Protein AF-A0A1V6EUE1-F1 (afdb_monomer)

Foldseek 3Di:
DVVVVVVVVVVVVVVVLVVQLVCLVVPHDPVCSVVSNVVVVVVVVVCVVVLCVVLVVQQPDPPHNVRSVVVSVVVVVVVVVVVVVPDPPPPPPPDD

pLDDT: mean 77.94, std 11.33, range [40.78, 91.56]

Secondary structure (DSSP, 8-state):
-HHHHHHHHHHHHHHHHHHHHHHHHHHS-GGGHHHHHHHHHHHHHHHHHHHHHHHHHHHTSTTHHHHHHHHHHHHHHHHHHHHHH-----------

Solvent-accessible surface area (backbone atoms only — not comparable to full-atom values): 5513 Å² total; per-residue (Å²): 108,72,66,60,56,49,51,53,51,50,52,54,54,52,46,53,54,52,50,51,55,49,50,35,64,73,76,43,60,79,88,46,38,65,60,47,55,49,53,52,50,52,54,49,54,50,47,68,51,53,50,57,54,55,38,46,59,50,18,74,40,106,59,32,64,65,47,22,50,54,50,50,52,50,52,51,50,49,52,51,50,52,57,72,66,52,71,76,78,74,75,82,79,74,78,133

Mean predicted aligned error: 10.44 Å

Structure (mmCIF, N/CA/C/O backbone):
data_AF-A0A1V6EUE1-F1
#
_entry.id   AF-A0A1V6EUE1-F1
#
loop_
_atom_site.group_PDB
_atom_site.id
_atom_site.type_symbol
_atom_site.label_atom_id
_atom_site.label_alt_id
_atom_site.label_comp_id
_atom_site.label_asym_id
_atom_site.label_entity_id
_atom_site.label_seq_id
_atom_site.pdbx_PDB_ins_code
_atom_site.Cartn_x
_atom_site.Cartn_y
_atom_site.Cartn_z
_atom_site.occupancy
_atom_site.B_iso_or_equiv
_atom_site.auth_seq_id
_atom_site.auth_comp_id
_atom_site.auth_asym_id
_atom_site.auth_atom_id
_atom_site.pdbx_PDB_model_num
ATOM 1 N N . MET A 1 1 ? 17.900 14.451 -7.921 1.00 62.91 1 MET A N 1
ATOM 2 C CA . MET A 1 1 ? 16.718 13.626 -8.268 1.00 62.91 1 MET A CA 1
ATOM 3 C C . MET A 1 1 ? 16.470 12.492 -7.280 1.00 62.91 1 MET A C 1
ATOM 5 O O . MET A 1 1 ? 15.369 12.451 -6.756 1.00 62.91 1 MET A O 1
ATOM 9 N N . VAL A 1 2 ? 17.464 11.654 -6.950 1.00 75.94 2 VAL A N 1
ATOM 10 C CA . VAL A 1 2 ? 17.306 10.503 -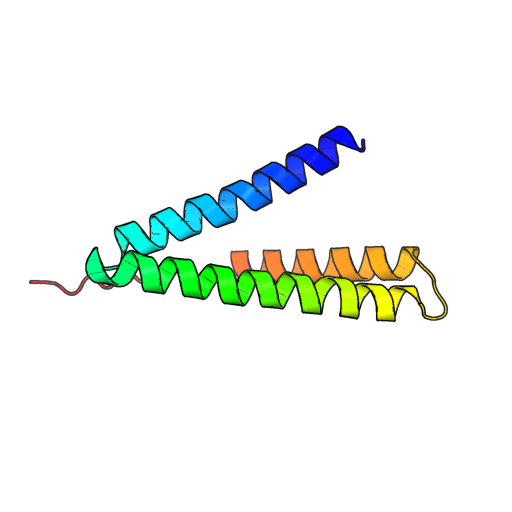6.026 1.00 75.94 2 VAL A CA 1
ATOM 11 C C . VAL A 1 2 ? 16.701 10.874 -4.661 1.00 75.94 2 VAL A C 1
ATOM 13 O O . VAL A 1 2 ? 15.795 10.192 -4.189 1.00 75.94 2 VAL A O 1
ATOM 16 N N . LEU A 1 3 ? 17.137 11.984 -4.048 1.00 84.81 3 LEU A N 1
ATOM 17 C CA . LEU A 1 3 ? 16.588 12.427 -2.759 1.00 84.81 3 LEU A CA 1
ATOM 18 C C . LEU A 1 3 ? 15.118 12.870 -2.871 1.00 84.81 3 LEU A C 1
ATOM 20 O O . LEU A 1 3 ? 14.312 12.540 -2.013 1.00 84.81 3 LEU A O 1
ATOM 24 N N . GLY A 1 4 ? 14.752 13.557 -3.959 1.00 90.00 4 GLY A N 1
ATOM 25 C CA . GLY A 1 4 ? 13.374 14.000 -4.201 1.00 90.00 4 GLY A CA 1
ATOM 26 C C . GLY A 1 4 ? 12.412 12.833 -4.424 1.00 90.00 4 GLY A C 1
ATOM 27 O O . GLY A 1 4 ? 11.337 12.805 -3.831 1.00 90.00 4 GLY A O 1
ATOM 28 N N . SER A 1 5 ? 12.819 11.827 -5.206 1.00 83.25 5 SER A N 1
ATOM 29 C CA . SER A 1 5 ? 12.040 10.592 -5.369 1.00 83.25 5 SER A CA 1
ATOM 30 C C . SER A 1 5 ? 11.948 9.789 -4.070 1.00 83.25 5 SER A C 1
ATOM 32 O O . SER A 1 5 ? 10.886 9.254 -3.770 1.00 83.25 5 SER A O 1
ATOM 34 N N . GLY A 1 6 ? 13.023 9.741 -3.274 1.00 85.94 6 GLY A N 1
ATOM 35 C CA . GLY A 1 6 ? 13.030 9.072 -1.971 1.00 85.94 6 GLY A CA 1
ATOM 36 C C . GLY A 1 6 ? 12.096 9.735 -0.956 1.00 85.94 6 GLY A C 1
ATOM 37 O O . GLY A 1 6 ? 11.338 9.044 -0.280 1.00 85.94 6 GLY A O 1
ATOM 38 N N . VAL A 1 7 ? 12.087 11.070 -0.893 1.00 91.56 7 VAL A N 1
ATOM 39 C CA . VAL A 1 7 ? 11.168 11.834 -0.034 1.00 91.56 7 VAL A CA 1
ATOM 40 C C . VAL A 1 7 ? 9.720 11.639 -0.472 1.00 91.56 7 VAL A C 1
ATOM 42 O O . VAL A 1 7 ? 8.873 11.371 0.375 1.00 91.56 7 VAL A O 1
ATOM 45 N N . LEU A 1 8 ? 9.427 11.726 -1.775 1.00 89.12 8 LEU A N 1
ATOM 46 C CA . LEU A 1 8 ? 8.074 11.508 -2.291 1.00 89.12 8 LEU A CA 1
ATOM 47 C C . LEU A 1 8 ? 7.575 10.099 -1.957 1.00 89.12 8 LEU A C 1
ATOM 49 O O . LEU A 1 8 ? 6.469 9.938 -1.447 1.00 89.12 8 LEU A O 1
ATOM 53 N N . PHE A 1 9 ? 8.414 9.091 -2.195 1.00 85.25 9 PHE A N 1
ATOM 54 C CA . PHE A 1 9 ? 8.113 7.710 -1.844 1.00 85.25 9 PHE A CA 1
ATOM 55 C C . PHE A 1 9 ? 7.842 7.556 -0.341 1.00 85.25 9 PHE A C 1
ATOM 57 O O . PHE A 1 9 ? 6.798 7.030 0.042 1.00 85.25 9 PHE A O 1
ATOM 64 N N . GLY A 1 10 ? 8.737 8.064 0.512 1.00 85.50 10 GLY A N 1
ATOM 65 C CA . GLY A 1 10 ? 8.586 7.996 1.965 1.00 85.50 10 GLY A CA 1
ATOM 66 C C . GLY A 1 10 ? 7.333 8.715 2.471 1.00 85.50 10 GLY A C 1
ATOM 67 O O . GLY A 1 10 ? 6.620 8.180 3.315 1.00 85.50 10 GLY A O 1
ATOM 68 N N . ALA A 1 11 ? 7.012 9.890 1.924 1.00 88.81 11 ALA A N 1
ATOM 69 C CA . ALA A 1 11 ? 5.821 10.651 2.293 1.00 88.81 11 ALA A CA 1
ATOM 70 C C . ALA A 1 11 ? 4.526 9.900 1.949 1.00 88.81 11 ALA A C 1
ATOM 72 O O . ALA A 1 11 ? 3.632 9.802 2.791 1.00 88.81 11 ALA A O 1
ATOM 73 N N . VAL A 1 12 ? 4.439 9.324 0.745 1.00 87.38 12 VAL A N 1
ATOM 74 C CA . VAL A 1 12 ? 3.292 8.501 0.330 1.00 87.38 12 VAL A CA 1
ATOM 75 C C . VAL A 1 12 ? 3.171 7.266 1.221 1.00 87.38 12 VAL A C 1
ATOM 77 O O . VAL A 1 12 ? 2.089 6.978 1.730 1.00 87.38 12 VAL A O 1
ATOM 80 N N . PHE A 1 13 ? 4.283 6.575 1.470 1.00 86.25 13 PHE A N 1
ATOM 81 C CA . PHE A 1 13 ? 4.322 5.384 2.313 1.00 86.25 13 PHE A CA 1
ATOM 82 C C . PHE A 1 13 ? 3.804 5.658 3.730 1.00 86.25 13 PHE A C 1
ATOM 84 O O . PHE A 1 13 ? 2.889 4.989 4.214 1.00 86.25 13 PHE A O 1
ATOM 91 N N . LEU A 1 14 ? 4.354 6.684 4.383 1.00 86.75 14 LEU A N 1
ATOM 92 C CA . LEU A 1 14 ? 3.955 7.086 5.730 1.00 86.75 14 LEU A CA 1
ATOM 93 C C . LEU A 1 14 ? 2.493 7.553 5.773 1.00 86.75 14 LEU A C 1
ATOM 95 O O . LEU A 1 14 ? 1.784 7.235 6.728 1.00 86.75 14 LEU A O 1
ATOM 99 N N . SER A 1 15 ? 2.020 8.257 4.739 1.00 86.44 15 SER A N 1
ATOM 100 C CA . SER A 1 15 ? 0.632 8.725 4.640 1.00 86.44 15 SER A CA 1
ATOM 101 C C . SER A 1 15 ? -0.371 7.568 4.621 1.00 86.44 15 SER A C 1
ATOM 103 O O . SER A 1 15 ? -1.361 7.610 5.354 1.00 86.44 15 SER A O 1
ATOM 105 N N . VAL A 1 16 ? -0.093 6.499 3.867 1.00 84.12 16 VAL A N 1
ATOM 106 C CA . VAL A 1 16 ? -0.957 5.307 3.813 1.00 84.12 16 VAL A CA 1
ATOM 107 C C . VAL A 1 16 ? -1.068 4.644 5.187 1.00 84.12 16 VAL A C 1
ATOM 109 O O . VAL A 1 16 ? -2.177 4.352 5.638 1.00 84.12 16 VAL A O 1
ATOM 112 N N . VAL A 1 17 ? 0.053 4.454 5.891 1.00 84.25 17 VAL A N 1
ATOM 113 C CA . VAL A 1 17 ? 0.070 3.834 7.231 1.00 84.25 17 VAL A CA 1
ATOM 114 C C . VAL A 1 17 ? -0.673 4.701 8.252 1.00 84.25 17 VAL A C 1
ATOM 116 O O . VAL A 1 17 ? -1.484 4.197 9.037 1.00 84.25 17 VAL A O 1
ATOM 119 N N . ALA A 1 18 ? -0.443 6.015 8.220 1.00 84.75 18 ALA A N 1
ATOM 120 C CA . ALA A 1 18 ? -1.112 6.963 9.101 1.00 84.75 18 ALA A CA 1
ATOM 121 C C . ALA A 1 18 ? -2.632 6.992 8.857 1.00 84.75 18 ALA A C 1
ATOM 123 O O . ALA A 1 18 ? -3.406 6.896 9.812 1.00 84.75 18 ALA A O 1
ATOM 124 N N . SER A 1 19 ? -3.060 7.053 7.591 1.00 83.06 19 SER A N 1
ATOM 125 C CA . SER A 1 19 ? -4.473 7.045 7.190 1.00 83.06 19 SER A CA 1
ATOM 126 C C . SER A 1 19 ? -5.173 5.754 7.606 1.00 83.06 19 SER A C 1
ATOM 128 O O . SER A 1 19 ? -6.234 5.789 8.218 1.00 83.06 19 SER A O 1
ATOM 130 N N . THR A 1 20 ? -4.529 4.615 7.380 1.00 82.50 20 THR A N 1
ATOM 131 C CA . THR A 1 20 ? -5.020 3.293 7.776 1.00 82.50 20 THR A CA 1
ATOM 132 C C . THR A 1 20 ? -5.237 3.187 9.287 1.00 82.50 20 THR A C 1
ATOM 134 O O . THR A 1 20 ? -6.280 2.730 9.758 1.00 82.50 20 THR A O 1
ATOM 137 N N . THR A 1 21 ? -4.266 3.669 10.064 1.00 83.19 21 THR A N 1
ATOM 138 C CA . THR A 1 21 ? -4.353 3.687 11.528 1.00 83.19 21 THR A CA 1
ATOM 139 C C . THR A 1 21 ? -5.460 4.631 12.005 1.00 83.19 21 THR A C 1
ATOM 141 O O . THR A 1 21 ? -6.148 4.341 12.982 1.00 83.19 21 THR A O 1
ATOM 144 N N . ALA A 1 22 ? -5.659 5.766 11.331 1.00 84.25 22 ALA A N 1
ATOM 145 C CA . ALA A 1 22 ? -6.768 6.673 11.612 1.00 84.25 22 ALA A CA 1
ATOM 146 C C . ALA A 1 22 ? -8.126 6.042 11.260 1.00 84.25 22 ALA A C 1
ATOM 148 O O . ALA A 1 22 ? -9.044 6.113 12.070 1.00 84.25 22 ALA A O 1
ATOM 149 N N . LEU A 1 23 ? -8.235 5.365 10.113 1.00 81.12 23 LEU A N 1
ATOM 150 C CA . LEU A 1 23 ? -9.443 4.680 9.648 1.00 81.12 23 LEU A CA 1
ATOM 151 C C . LEU A 1 23 ? -9.896 3.603 10.640 1.00 81.12 23 LEU A C 1
ATOM 153 O O . LEU A 1 23 ? -11.059 3.581 11.033 1.00 81.12 23 LEU A O 1
ATOM 157 N N . VAL A 1 24 ? -8.9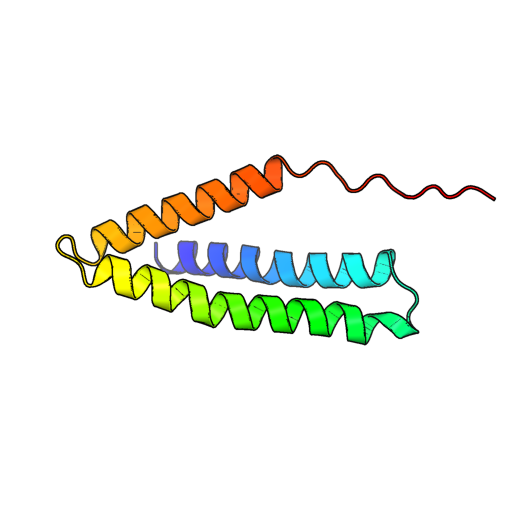73 2.742 11.083 1.00 84.56 24 VAL A N 1
ATOM 158 C CA . VAL A 1 24 ? -9.256 1.698 12.081 1.00 84.56 24 VAL A CA 1
ATOM 159 C C . VAL A 1 24 ? -9.722 2.323 13.394 1.00 84.56 24 VAL A C 1
ATOM 161 O O . VAL A 1 24 ? -10.723 1.889 13.955 1.00 84.56 24 VAL A O 1
ATOM 164 N N . ARG A 1 25 ? -9.043 3.375 13.867 1.00 82.25 25 ARG A N 1
ATOM 165 C CA . ARG A 1 25 ? -9.396 4.030 15.134 1.00 82.25 25 ARG A CA 1
ATOM 166 C C . ARG A 1 25 ? -10.720 4.790 15.089 1.00 82.25 25 ARG A C 1
ATOM 168 O O . ARG A 1 25 ? -11.380 4.877 16.117 1.00 82.25 25 ARG A O 1
ATOM 175 N N . HIS A 1 26 ? -11.106 5.323 13.929 1.00 80.75 26 HIS A N 1
ATOM 176 C CA . HIS A 1 26 ? -12.373 6.035 13.758 1.00 80.75 26 HIS A CA 1
ATOM 177 C C . HIS A 1 26 ? -13.574 5.111 13.527 1.00 80.75 26 HIS A C 1
ATOM 179 O O . HIS A 1 26 ? -14.669 5.455 13.961 1.00 80.75 26 HIS A O 1
ATOM 185 N N . ASN A 1 27 ? -13.387 3.963 12.864 1.00 76.94 27 ASN A N 1
ATOM 186 C CA . ASN A 1 27 ? -14.501 3.114 12.421 1.00 76.94 27 ASN A CA 1
ATOM 187 C C . ASN A 1 27 ? -14.693 1.825 13.235 1.00 76.94 27 ASN A C 1
ATOM 189 O O . ASN A 1 27 ? -15.706 1.155 13.053 1.00 76.94 27 ASN A O 1
ATOM 193 N N . LEU A 1 28 ? -13.747 1.442 14.103 1.00 80.06 28 LEU A N 1
ATOM 194 C CA . LEU A 1 28 ? -13.823 0.202 14.882 1.00 80.06 28 LEU A CA 1
ATOM 195 C C . LEU A 1 28 ? -13.773 0.462 16.400 1.00 80.06 28 LEU A C 1
ATOM 197 O O . LEU A 1 28 ? -13.012 1.322 16.854 1.00 80.06 28 LEU A O 1
ATOM 201 N N . PRO A 1 29 ? -14.505 -0.334 17.208 1.00 78.50 29 PRO A N 1
ATOM 202 C CA . PRO A 1 29 ? -14.319 -0.395 18.656 1.00 78.50 29 PRO A CA 1
ATOM 203 C C . PRO A 1 29 ? -12.860 -0.699 19.021 1.00 78.50 29 PRO A C 1
ATOM 205 O O . PRO A 1 29 ? -12.204 -1.489 18.340 1.00 78.50 29 PRO A O 1
ATOM 208 N N . ALA A 1 30 ? -12.370 -0.144 20.135 1.00 79.81 30 ALA A N 1
ATOM 209 C CA . ALA A 1 30 ? -10.972 -0.277 20.570 1.00 79.81 30 ALA A CA 1
ATOM 210 C C . ALA A 1 30 ? -10.473 -1.734 20.656 1.00 79.81 30 ALA A C 1
ATOM 212 O O . ALA A 1 30 ? -9.314 -2.013 20.355 1.00 7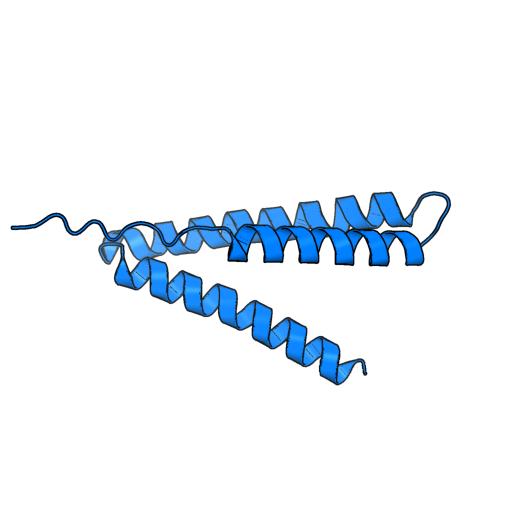9.81 30 ALA A O 1
ATOM 213 N N . ALA A 1 31 ? -11.362 -2.677 20.987 1.00 85.38 31 ALA A N 1
ATOM 214 C CA . ALA A 1 31 ? -11.055 -4.107 21.032 1.00 85.38 31 ALA A CA 1
ATOM 215 C C . ALA A 1 31 ? -10.631 -4.698 19.670 1.00 85.38 31 ALA A C 1
ATOM 217 O O . ALA A 1 31 ? -9.902 -5.684 19.627 1.00 85.38 31 ALA A O 1
ATOM 218 N N . LEU A 1 32 ? -11.062 -4.096 18.557 1.00 82.06 32 LEU A N 1
ATOM 219 C CA . LEU A 1 32 ? -10.786 -4.567 17.196 1.00 82.06 32 LEU A CA 1
ATOM 220 C C . LEU A 1 32 ? -9.622 -3.825 16.520 1.00 82.06 32 LEU A C 1
ATOM 222 O O . LEU A 1 32 ? -9.238 -4.184 15.407 1.00 82.06 32 LEU A O 1
ATOM 226 N N . TRP A 1 33 ? -9.016 -2.825 17.172 1.00 84.88 33 TRP A N 1
ATOM 227 C CA . TRP A 1 33 ? -7.880 -2.092 16.601 1.00 84.88 33 TRP A CA 1
ATOM 228 C C . TRP A 1 33 ? -6.679 -2.986 16.255 1.00 84.88 33 TRP A C 1
ATOM 230 O O . TRP A 1 33 ? -6.148 -2.836 15.151 1.00 84.88 33 TRP A O 1
ATOM 240 N N . PRO A 1 34 ? -6.259 -3.944 17.111 1.00 86.25 34 PRO A N 1
ATOM 241 C CA . PRO A 1 34 ? -5.140 -4.825 16.781 1.00 86.25 34 PRO A CA 1
ATOM 242 C C . PRO A 1 34 ? -5.438 -5.710 15.566 1.00 86.25 34 PRO A C 1
ATOM 244 O O . PRO A 1 34 ? -4.566 -5.913 14.722 1.00 86.25 34 PRO A O 1
ATOM 247 N N . ALA A 1 35 ? -6.679 -6.196 15.444 1.00 84.62 35 ALA A N 1
ATOM 248 C CA . ALA A 1 35 ? -7.128 -6.997 14.306 1.00 84.62 35 ALA A CA 1
ATOM 249 C C . ALA A 1 35 ? -7.122 -6.179 13.002 1.00 84.62 35 ALA A C 1
ATOM 251 O O . ALA A 1 35 ? -6.639 -6.649 11.976 1.00 84.62 35 ALA A O 1
ATOM 252 N N . GLY A 1 36 ? -7.580 -4.923 13.058 1.00 82.69 36 GLY A N 1
ATOM 253 C CA . GLY A 1 36 ? -7.509 -4.000 11.926 1.00 82.69 36 GLY A CA 1
ATOM 254 C C . GLY A 1 36 ? -6.069 -3.777 11.463 1.00 82.69 36 GLY A C 1
ATOM 255 O O . GLY A 1 36 ? -5.749 -4.029 10.307 1.00 82.69 36 GLY A O 1
ATOM 256 N N . ILE A 1 37 ? -5.174 -3.372 12.370 1.00 84.81 37 ILE A N 1
ATOM 257 C CA . ILE A 1 37 ? -3.764 -3.095 12.039 1.00 84.81 37 ILE A CA 1
ATOM 258 C C . ILE A 1 37 ? -3.055 -4.347 11.497 1.00 84.81 37 ILE A C 1
ATOM 260 O O . ILE A 1 37 ? -2.341 -4.265 10.500 1.00 84.81 37 ILE A O 1
ATOM 264 N N . SER A 1 38 ? -3.270 -5.514 12.110 1.00 84.38 38 SER A N 1
ATOM 265 C CA . SER A 1 38 ? -2.649 -6.769 11.662 1.00 84.3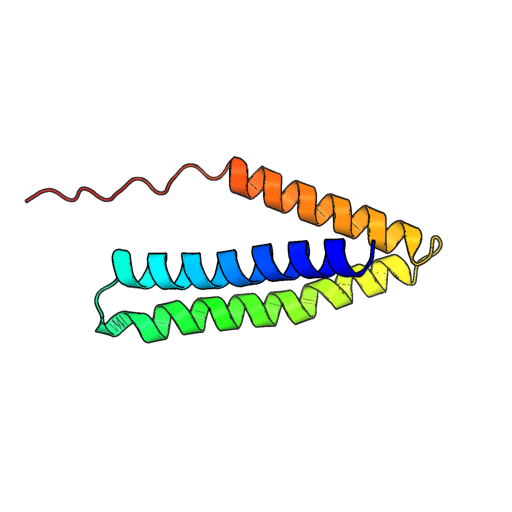8 38 SER A CA 1
ATOM 266 C C . SER A 1 38 ? -3.105 -7.198 10.266 1.00 84.38 38 SER A C 1
ATOM 268 O O . SER A 1 38 ? -2.266 -7.629 9.475 1.00 84.38 38 SER A O 1
ATOM 270 N N . ALA A 1 39 ? -4.379 -7.005 9.911 1.00 86.38 39 ALA A N 1
ATOM 271 C CA . ALA A 1 39 ? -4.862 -7.255 8.553 1.00 86.38 39 ALA A CA 1
ATOM 272 C C . ALA A 1 39 ? -4.114 -6.403 7.511 1.00 86.38 39 ALA A C 1
ATOM 274 O O . ALA A 1 39 ? -3.668 -6.927 6.489 1.00 86.38 39 ALA A O 1
ATOM 275 N N . PHE A 1 40 ? -3.895 -5.114 7.792 1.00 82.12 40 PHE A N 1
ATOM 276 C CA . PHE A 1 40 ? -3.113 -4.243 6.909 1.00 82.12 40 PHE A CA 1
ATOM 277 C C . PHE A 1 40 ? -1.652 -4.677 6.799 1.00 82.12 40 PHE A C 1
ATOM 279 O O . PHE A 1 40 ? -1.109 -4.688 5.696 1.00 82.12 40 PHE A O 1
ATOM 286 N N . THR A 1 41 ? -1.027 -5.094 7.901 1.00 86.12 41 THR A N 1
ATOM 287 C CA . THR A 1 41 ? 0.341 -5.628 7.885 1.00 86.12 41 THR A CA 1
ATOM 288 C C . THR A 1 41 ? 0.457 -6.879 7.011 1.00 86.12 41 THR A C 1
ATOM 290 O O . THR A 1 41 ? 1.419 -7.003 6.257 1.00 86.12 41 THR A O 1
ATOM 293 N N . ILE A 1 42 ? -0.523 -7.788 7.062 1.00 89.38 42 ILE A N 1
ATOM 294 C CA . ILE A 1 42 ? -0.539 -9.004 6.232 1.00 89.38 42 ILE A CA 1
ATOM 295 C C . ILE A 1 42 ? -0.638 -8.644 4.748 1.00 89.38 42 ILE A C 1
ATOM 297 O O . ILE A 1 42 ? 0.160 -9.123 3.943 1.00 89.38 42 ILE A O 1
ATOM 301 N N . VAL A 1 43 ? -1.583 -7.773 4.384 1.00 87.12 43 VAL A N 1
ATOM 302 C CA . VAL A 1 43 ? -1.742 -7.305 2.997 1.00 87.12 43 VAL A CA 1
ATOM 303 C C . VAL A 1 43 ? -0.471 -6.604 2.517 1.00 87.12 43 VAL A C 1
ATOM 305 O O . VAL A 1 43 ? -0.013 -6.845 1.401 1.00 87.12 43 VAL A O 1
ATOM 308 N N . PHE A 1 44 ? 0.136 -5.786 3.377 1.00 83.94 44 PHE A N 1
ATOM 309 C CA . PHE A 1 44 ? 1.383 -5.095 3.085 1.00 83.94 44 PHE A CA 1
ATOM 310 C C . PHE A 1 44 ? 2.534 -6.072 2.817 1.00 83.94 44 PHE A C 1
ATOM 312 O O . PHE A 1 44 ? 3.200 -5.959 1.788 1.00 83.94 44 PHE A O 1
ATOM 319 N N . ALA A 1 45 ? 2.733 -7.063 3.690 1.00 88.4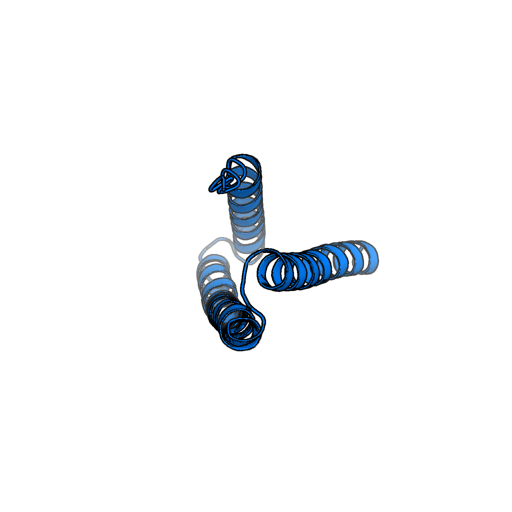4 45 ALA A N 1
ATOM 320 C CA . ALA A 1 45 ? 3.743 -8.102 3.508 1.00 88.44 45 ALA A CA 1
ATOM 321 C C . ALA A 1 45 ? 3.514 -8.894 2.210 1.00 88.44 45 ALA A C 1
ATOM 323 O O . ALA A 1 45 ? 4.459 -9.118 1.456 1.00 88.44 45 ALA A O 1
ATOM 324 N N . GLY A 1 46 ? 2.261 -9.240 1.899 1.00 91.56 46 GLY A N 1
ATOM 325 C CA . GLY A 1 46 ? 1.901 -9.876 0.630 1.00 91.56 46 GLY A CA 1
ATOM 326 C C . GLY A 1 46 ? 2.298 -9.024 -0.579 1.00 91.56 46 GLY A C 1
ATOM 327 O O . GLY A 1 46 ? 2.922 -9.523 -1.514 1.00 91.56 46 GLY A O 1
ATOM 328 N N . GLY A 1 47 ? 2.020 -7.718 -0.533 1.00 85.50 47 GLY A N 1
ATOM 329 C CA . GLY A 1 47 ? 2.421 -6.772 -1.576 1.00 85.50 47 GLY A CA 1
ATOM 330 C C . GLY A 1 47 ? 3.940 -6.654 -1.751 1.00 85.50 47 GLY A C 1
ATOM 331 O O . GLY A 1 47 ? 4.417 -6.601 -2.884 1.00 85.50 47 GLY A O 1
ATOM 332 N N . GLN A 1 48 ? 4.706 -6.674 -0.653 1.00 85.38 48 GLN A N 1
ATOM 333 C CA . GLN A 1 48 ? 6.177 -6.641 -0.682 1.00 85.38 48 GLN A CA 1
ATOM 334 C C . GLN A 1 48 ? 6.806 -7.911 -1.275 1.00 85.38 48 GLN A C 1
ATOM 336 O O . GLN A 1 48 ? 7.941 -7.858 -1.733 1.00 85.38 48 GLN A O 1
ATOM 341 N N . ILE A 1 49 ? 6.086 -9.036 -1.296 1.00 86.88 49 ILE A N 1
ATOM 342 C CA . ILE A 1 49 ? 6.529 -10.270 -1.958 1.00 86.88 49 ILE A CA 1
ATOM 343 C C . ILE A 1 49 ? 6.146 -10.221 -3.439 1.00 86.88 49 ILE A C 1
ATOM 345 O O . ILE A 1 49 ? 6.998 -10.324 -4.315 1.00 86.88 49 ILE A O 1
ATOM 349 N N . VAL A 1 50 ? 4.860 -10.011 -3.729 1.00 86.62 50 VAL A N 1
ATOM 350 C CA . VAL A 1 50 ? 4.322 -10.087 -5.095 1.00 86.62 50 VAL A CA 1
ATOM 351 C C . VAL A 1 50 ? 4.894 -8.990 -5.997 1.00 86.62 50 VAL A C 1
ATOM 353 O O . VAL A 1 50 ? 5.215 -9.257 -7.153 1.00 86.62 50 VAL A O 1
ATOM 356 N N . GLY A 1 51 ? 5.052 -7.766 -5.482 1.00 81.50 51 GLY A N 1
ATOM 357 C CA . GLY A 1 51 ? 5.502 -6.609 -6.258 1.00 81.50 51 GLY A CA 1
ATOM 358 C C . GLY A 1 51 ? 6.885 -6.804 -6.895 1.00 81.50 51 GLY A C 1
ATOM 359 O O . GLY A 1 51 ? 6.983 -6.793 -8.125 1.00 81.50 51 GLY A O 1
ATOM 360 N N . PRO A 1 52 ? 7.951 -7.021 -6.100 1.00 82.00 52 PRO A N 1
ATOM 361 C CA . PRO A 1 52 ? 9.292 -7.274 -6.620 1.00 82.00 52 PRO A CA 1
ATOM 362 C C . PRO A 1 52 ? 9.384 -8.543 -7.468 1.00 82.00 52 PRO A C 1
ATOM 364 O O . PRO A 1 52 ? 10.110 -8.542 -8.456 1.00 82.00 52 PRO A O 1
ATOM 367 N N . THR A 1 53 ? 8.635 -9.604 -7.141 1.00 84.69 53 THR A N 1
ATOM 368 C CA . THR A 1 53 ? 8.634 -10.838 -7.942 1.00 84.69 53 THR A CA 1
ATOM 369 C C . THR A 1 53 ? 8.063 -10.609 -9.341 1.00 84.69 53 THR A C 1
ATOM 371 O O . THR A 1 53 ? 8.677 -11.025 -10.321 1.00 84.69 53 THR A O 1
ATOM 374 N N . LEU A 1 54 ? 6.926 -9.915 -9.463 1.00 78.06 54 LEU A N 1
ATOM 375 C CA . LEU A 1 54 ? 6.327 -9.607 -10.765 1.00 78.06 54 LEU A CA 1
ATOM 376 C C . LEU A 1 54 ? 7.198 -8.643 -11.578 1.00 78.06 54 LEU A C 1
ATOM 378 O O . LEU A 1 54 ? 7.420 -8.868 -12.765 1.00 78.06 54 LEU A O 1
ATOM 382 N N . VAL A 1 55 ? 7.715 -7.584 -10.948 1.00 78.69 55 VAL A N 1
ATOM 383 C CA . VAL A 1 55 ? 8.580 -6.606 -11.624 1.00 78.69 55 VAL A CA 1
ATOM 384 C C . VAL A 1 55 ? 9.909 -7.227 -12.041 1.00 78.69 55 VAL A C 1
ATOM 386 O O . VAL A 1 55 ? 10.355 -6.969 -13.156 1.00 78.69 55 VAL A O 1
ATOM 389 N N . GLY A 1 56 ? 10.514 -8.055 -11.187 1.00 76.81 56 GLY A N 1
ATOM 390 C CA . GLY A 1 56 ? 11.735 -8.798 -11.495 1.00 76.81 56 GLY A CA 1
ATOM 391 C C . GLY A 1 56 ? 11.534 -9.710 -12.698 1.00 76.81 56 GLY A C 1
ATOM 392 O O . GLY A 1 56 ? 12.251 -9.581 -13.682 1.00 76.81 56 GLY A O 1
ATOM 393 N N . TRP A 1 57 ? 10.465 -10.512 -12.698 1.00 78.31 57 TRP A N 1
ATOM 394 C CA . TRP A 1 57 ? 10.145 -11.392 -13.824 1.00 78.31 57 TRP A CA 1
ATOM 395 C C . TRP A 1 57 ? 9.950 -10.636 -15.150 1.00 78.31 57 TRP A C 1
ATOM 397 O O . TRP A 1 57 ? 10.384 -11.094 -16.205 1.00 78.31 57 TRP A O 1
ATOM 407 N N . ILE A 1 58 ? 9.338 -9.448 -15.108 1.00 74.56 58 ILE A N 1
ATOM 408 C CA . ILE A 1 58 ? 9.142 -8.594 -16.290 1.00 74.56 58 ILE A CA 1
ATOM 409 C C . ILE A 1 58 ? 10.454 -7.931 -16.738 1.00 74.56 58 ILE A C 1
ATOM 411 O O . ILE A 1 58 ? 10.678 -7.759 -17.939 1.00 74.56 58 ILE A O 1
ATOM 415 N N . ALA A 1 59 ? 11.318 -7.554 -15.794 1.00 73.88 59 ALA A N 1
ATOM 416 C CA . ALA A 1 59 ? 12.616 -6.941 -16.066 1.00 73.88 59 ALA A CA 1
ATOM 417 C C . ALA A 1 59 ? 13.649 -7.947 -16.603 1.00 73.88 59 ALA A C 1
ATOM 419 O O . ALA A 1 59 ? 14.480 -7.562 -17.426 1.00 73.88 59 ALA A O 1
ATOM 420 N N . ASP A 1 60 ? 13.555 -9.216 -16.200 1.00 76.88 60 ASP A N 1
ATOM 421 C CA . ASP A 1 60 ? 14.419 -10.317 -16.653 1.00 76.88 60 ASP A CA 1
ATOM 422 C C . ASP A 1 60 ? 14.087 -10.791 -18.086 1.00 76.88 60 ASP A C 1
ATOM 424 O O . ASP A 1 60 ? 14.816 -11.589 -18.677 1.00 76.88 60 ASP A O 1
ATOM 428 N N . GLY A 1 61 ? 12.996 -10.290 -18.680 1.00 74.56 61 GLY A N 1
ATOM 429 C CA . GLY A 1 61 ? 12.607 -10.567 -20.063 1.00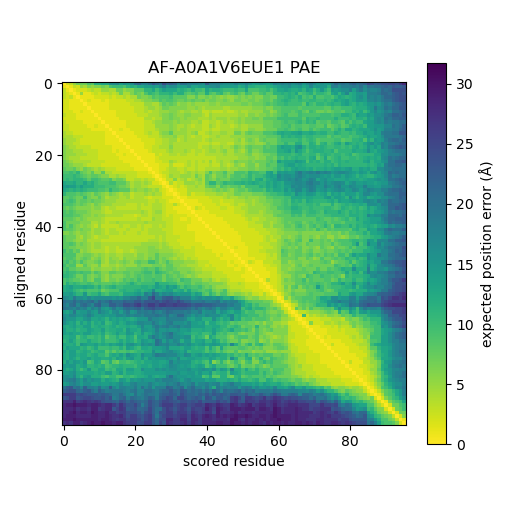 74.56 61 GLY A CA 1
ATOM 430 C C . GLY A 1 61 ? 13.382 -9.761 -21.130 1.00 74.56 61 GLY A C 1
ATOM 431 O O . GLY A 1 61 ? 14.222 -8.918 -20.806 1.00 74.56 61 GLY A O 1
ATOM 432 N N . PRO A 1 62 ? 13.062 -9.935 -22.435 1.00 59.66 62 PRO A N 1
ATOM 433 C CA . PRO A 1 62 ? 13.792 -9.356 -23.583 1.00 59.66 62 PRO A CA 1
ATOM 434 C C . PRO A 1 62 ? 13.716 -7.818 -23.756 1.00 59.66 62 PRO A C 1
ATOM 436 O O . PRO A 1 62 ? 13.756 -7.295 -24.868 1.00 59.66 62 PRO A O 1
ATOM 439 N N . GLY A 1 63 ? 13.567 -7.048 -22.680 1.00 62.12 63 GLY A N 1
ATOM 440 C CA . GLY A 1 63 ? 13.611 -5.582 -22.701 1.00 62.12 63 GLY A CA 1
ATOM 441 C C . GLY A 1 63 ? 14.190 -4.930 -21.450 1.00 62.12 63 GLY A C 1
ATOM 442 O O . GLY A 1 63 ? 14.120 -3.705 -21.347 1.00 62.12 63 GLY A O 1
ATOM 443 N N . GLY A 1 64 ? 14.762 -5.720 -20.536 1.00 71.88 64 GLY A N 1
ATOM 444 C CA . GLY A 1 64 ? 15.555 -5.238 -19.412 1.00 71.88 64 GLY A CA 1
ATOM 445 C C . GLY A 1 64 ? 14.808 -4.342 -18.420 1.00 71.88 64 GLY A C 1
ATOM 446 O O . GLY A 1 64 ? 13.583 -4.185 -18.438 1.00 71.88 64 GLY A O 1
ATOM 447 N N . LEU A 1 65 ? 15.596 -3.680 -17.572 1.00 70.44 65 LEU A N 1
ATOM 448 C CA . LEU A 1 65 ? 15.132 -2.818 -16.482 1.00 70.44 65 LEU A CA 1
ATOM 449 C C . LEU A 1 65 ? 14.158 -1.712 -16.937 1.00 70.44 65 LEU A C 1
ATOM 451 O O . LEU A 1 65 ? 13.241 -1.348 -16.203 1.00 70.44 65 LEU A O 1
ATOM 455 N N . GLY A 1 66 ? 14.314 -1.203 -18.165 1.00 75.88 66 GLY A N 1
ATOM 456 C CA . GLY A 1 66 ? 13.461 -0.149 -18.720 1.00 75.88 66 GLY A CA 1
ATOM 457 C C . GLY A 1 66 ? 11.991 -0.560 -18.863 1.00 75.88 66 GLY A C 1
ATOM 458 O O . GLY A 1 66 ? 11.101 0.212 -18.505 1.00 75.88 66 GLY A O 1
ATOM 459 N N . ARG A 1 67 ? 11.712 -1.791 -19.314 1.00 71.69 67 ARG A N 1
ATOM 460 C CA . ARG A 1 67 ? 10.335 -2.315 -19.378 1.00 71.69 67 ARG A CA 1
ATOM 461 C C . ARG A 1 67 ? 9.755 -2.570 -17.988 1.00 71.69 67 ARG A C 1
ATOM 463 O O . ARG A 1 67 ? 8.584 -2.267 -17.772 1.00 71.69 67 ARG A O 1
ATOM 470 N N . GLY A 1 68 ? 10.576 -3.048 -17.050 1.00 72.00 68 GLY A N 1
ATOM 471 C CA . GLY A 1 68 ? 10.186 -3.207 -15.646 1.00 72.00 68 GLY A CA 1
ATOM 472 C C . GLY A 1 68 ? 9.747 -1.885 -15.007 1.00 72.00 68 GLY A C 1
ATOM 473 O O . GLY A 1 68 ? 8.718 -1.833 -14.331 1.00 72.00 68 GLY A O 1
ATOM 474 N N . LEU A 1 69 ? 10.461 -0.788 -15.287 1.00 76.81 69 LEU A N 1
ATOM 475 C CA . LEU A 1 69 ? 10.107 0.552 -14.805 1.00 76.81 69 LEU A CA 1
ATOM 476 C C . LEU A 1 69 ? 8.806 1.082 -15.419 1.00 76.81 69 LEU A C 1
ATOM 478 O O . LEU A 1 69 ? 7.952 1.574 -14.684 1.00 76.81 69 LEU A O 1
ATOM 482 N N . VAL A 1 70 ? 8.618 0.958 -16.738 1.00 80.75 70 VAL A N 1
ATOM 483 C CA . VAL A 1 70 ? 7.379 1.400 -17.409 1.00 80.75 70 VAL A CA 1
ATOM 484 C C . VAL A 1 70 ? 6.174 0.597 -16.923 1.00 80.75 70 VAL A C 1
ATOM 486 O O . VAL A 1 70 ? 5.122 1.172 -16.652 1.00 80.75 70 VAL A O 1
ATOM 489 N N . PHE A 1 71 ? 6.332 -0.716 -16.747 1.00 78.88 71 PHE A N 1
ATOM 490 C CA . PHE A 1 71 ? 5.283 -1.564 -16.190 1.00 78.88 71 PHE A CA 1
ATOM 491 C C . PHE A 1 71 ? 4.937 -1.167 -14.750 1.00 78.88 71 PHE A C 1
ATOM 493 O O . PHE A 1 71 ? 3.763 -1.015 -14.421 1.00 78.88 71 PHE A O 1
ATOM 500 N N . SER A 1 72 ? 5.946 -0.925 -13.909 1.00 75.50 72 SER A N 1
ATOM 501 C CA . SER A 1 72 ? 5.747 -0.479 -12.524 1.00 75.50 72 SER A CA 1
ATOM 502 C C . SER A 1 72 ? 5.041 0.876 -12.462 1.00 75.50 72 SER A C 1
ATOM 504 O O . SER A 1 72 ? 4.108 1.053 -11.683 1.00 75.50 72 SER A O 1
ATOM 506 N N . ALA A 1 73 ? 5.437 1.821 -13.320 1.00 82.19 73 ALA A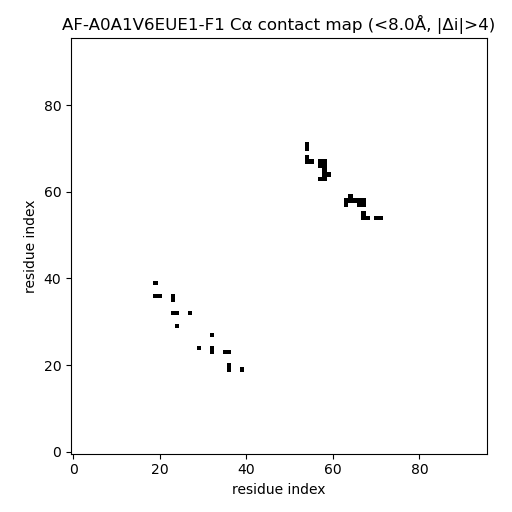 N 1
ATOM 507 C CA . ALA A 1 73 ? 4.779 3.117 -13.442 1.00 82.19 73 ALA A CA 1
ATOM 508 C C . ALA A 1 73 ? 3.314 2.967 -13.883 1.00 82.19 73 ALA A C 1
ATOM 510 O O . ALA A 1 73 ? 2.436 3.597 -13.299 1.00 82.19 73 ALA A O 1
ATOM 511 N N . GLY A 1 74 ? 3.039 2.090 -14.854 1.00 85.06 74 GLY A N 1
ATOM 512 C CA . GLY A 1 74 ? 1.682 1.763 -15.291 1.00 85.06 74 GLY A CA 1
ATOM 513 C C . GLY A 1 74 ? 0.837 1.148 -14.176 1.00 85.06 74 GLY A C 1
ATOM 514 O O . GLY A 1 74 ? -0.291 1.583 -13.962 1.00 85.06 74 GLY A O 1
ATOM 515 N N . ALA A 1 75 ? 1.391 0.200 -13.417 1.00 81.19 75 ALA A N 1
ATOM 516 C CA . ALA A 1 75 ? 0.719 -0.426 -12.280 1.00 81.19 75 ALA A CA 1
ATOM 517 C C . ALA A 1 75 ? 0.401 0.586 -11.164 1.00 81.19 75 ALA A C 1
ATOM 519 O O . ALA A 1 75 ? -0.709 0.583 -10.634 1.00 81.19 75 ALA A O 1
ATOM 520 N N . LEU A 1 76 ? 1.334 1.494 -10.849 1.00 80.50 76 LEU A N 1
ATOM 521 C CA . LEU A 1 76 ? 1.104 2.584 -9.895 1.00 80.50 76 LEU A CA 1
ATOM 522 C C . LEU A 1 76 ? 0.030 3.554 -10.391 1.00 80.50 76 LEU A C 1
ATOM 524 O O . LEU A 1 76 ? -0.821 3.969 -9.608 1.00 80.50 76 LEU A O 1
ATOM 528 N N . TRP A 1 77 ? 0.039 3.894 -11.681 1.00 86.25 77 TRP A N 1
ATOM 529 C CA . TRP A 1 77 ? -0.952 4.792 -12.272 1.00 86.25 77 TRP A CA 1
ATOM 530 C C . TRP A 1 77 ? -2.352 4.173 -12.260 1.00 86.25 77 TRP A C 1
ATOM 532 O O . TRP A 1 77 ? -3.313 4.837 -11.886 1.00 86.25 77 TRP A O 1
ATOM 542 N N . LEU A 1 78 ? -2.457 2.878 -12.569 1.00 83.06 78 LEU A N 1
ATOM 543 C CA . LEU A 1 78 ? -3.692 2.104 -12.444 1.00 83.06 78 LEU A CA 1
ATOM 544 C C . LEU A 1 78 ? -4.175 2.039 -10.995 1.00 83.06 78 LEU A C 1
ATOM 546 O O . LEU A 1 78 ? -5.348 2.287 -10.741 1.00 83.06 78 LEU A O 1
ATOM 550 N N . GLY A 1 79 ? -3.283 1.760 -10.042 1.00 78.00 79 GLY A N 1
ATOM 551 C CA . GLY A 1 79 ? -3.616 1.750 -8.617 1.00 78.00 79 GLY A CA 1
ATOM 552 C C . GLY A 1 79 ? -4.112 3.111 -8.124 1.00 78.00 79 GLY A C 1
ATOM 553 O O . GLY A 1 79 ? -5.124 3.181 -7.432 1.00 78.00 79 GLY A O 1
ATOM 554 N N . ALA A 1 80 ? -3.455 4.197 -8.537 1.00 79.69 80 ALA A N 1
ATOM 555 C CA . ALA A 1 80 ? -3.860 5.561 -8.213 1.00 79.69 80 ALA A CA 1
ATOM 556 C C . ALA A 1 80 ? -5.200 5.937 -8.862 1.00 79.69 80 ALA A C 1
ATOM 558 O O . ALA A 1 80 ? -6.050 6.528 -8.200 1.00 79.69 80 ALA A O 1
ATOM 559 N N . ALA A 1 81 ? -5.418 5.563 -10.125 1.00 81.25 81 ALA A N 1
ATOM 560 C CA . ALA A 1 81 ? -6.684 5.778 -10.816 1.00 81.25 81 ALA A CA 1
ATOM 561 C C . ALA A 1 81 ? -7.819 4.998 -10.143 1.00 81.25 81 ALA A C 1
ATOM 563 O O . ALA A 1 81 ? -8.868 5.567 -9.867 1.00 81.25 81 ALA A O 1
ATOM 564 N N . LEU A 1 82 ? -7.601 3.724 -9.806 1.00 79.81 82 LEU A N 1
ATOM 565 C CA . LEU A 1 82 ? -8.574 2.915 -9.075 1.00 79.81 82 LEU A CA 1
ATOM 566 C C . LEU A 1 82 ? -8.875 3.514 -7.700 1.00 79.81 82 LEU A C 1
ATOM 568 O O . LEU A 1 82 ? -10.044 3.630 -7.357 1.00 79.81 82 LEU A O 1
ATOM 572 N N . ALA A 1 83 ? -7.863 3.956 -6.950 1.00 75.19 83 ALA A N 1
ATOM 573 C CA . ALA A 1 83 ? -8.049 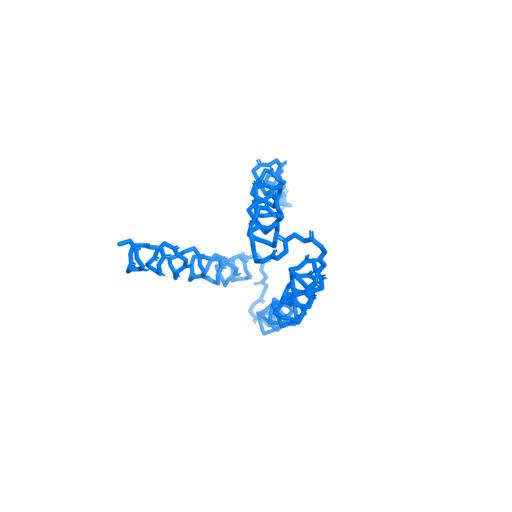4.626 -5.663 1.00 75.19 83 ALA A CA 1
ATOM 574 C C . ALA A 1 83 ? -8.805 5.961 -5.793 1.00 75.19 83 ALA A C 1
ATOM 576 O O . ALA A 1 83 ? -9.663 6.262 -4.973 1.00 75.19 83 ALA A O 1
ATOM 577 N N . ALA A 1 84 ? -8.548 6.744 -6.844 1.00 75.00 84 ALA A N 1
ATOM 578 C CA . ALA A 1 84 ? -9.289 7.976 -7.121 1.00 75.00 84 ALA A CA 1
ATOM 579 C C . ALA A 1 84 ? -10.747 7.705 -7.534 1.00 75.00 84 ALA A C 1
ATOM 581 O O . ALA A 1 84 ? -11.629 8.525 -7.286 1.00 75.00 84 ALA A O 1
ATOM 582 N N . LEU A 1 85 ? -11.001 6.550 -8.154 1.00 76.38 85 LEU A N 1
ATOM 583 C CA . LEU A 1 85 ? -12.332 6.081 -8.534 1.00 76.38 85 LEU A CA 1
ATOM 584 C C . LEU A 1 85 ? -13.049 5.331 -7.400 1.00 76.38 85 LEU A C 1
ATOM 586 O O . LEU A 1 85 ? -14.246 5.056 -7.524 1.00 76.38 85 LEU A O 1
ATOM 590 N N . GLN A 1 86 ? -12.366 5.012 -6.292 1.00 65.69 86 GLN A N 1
ATOM 591 C CA . GLN A 1 86 ? -13.016 4.462 -5.108 1.00 65.69 86 GLN A CA 1
ATOM 592 C C . GLN A 1 86 ? -13.948 5.528 -4.529 1.00 65.69 86 GLN A C 1
ATOM 594 O O . GLN A 1 86 ? -13.520 6.525 -3.949 1.00 65.69 86 GLN A O 1
ATOM 599 N N . LYS A 1 87 ? -15.259 5.308 -4.693 1.00 61.38 87 LYS A N 1
ATOM 600 C CA . LYS A 1 87 ? -16.280 6.094 -3.998 1.00 61.38 87 LYS A CA 1
ATOM 601 C C . LYS A 1 87 ? -16.020 6.015 -2.490 1.00 61.38 87 LYS A C 1
ATOM 603 O O . LYS A 1 87 ? -15.739 4.917 -2.002 1.00 61.38 87 LYS A O 1
ATOM 608 N N . PRO A 1 88 ? -16.153 7.134 -1.752 1.00 58.59 88 PRO A N 1
ATOM 609 C CA . PRO A 1 88 ? -16.106 7.107 -0.299 1.00 58.59 88 PRO A CA 1
ATOM 610 C C . PRO A 1 88 ? -17.050 6.019 0.199 1.00 58.59 88 PRO A C 1
ATOM 612 O O . PRO A 1 88 ? -18.200 5.962 -0.249 1.00 58.59 88 PRO A O 1
ATOM 615 N N . LEU A 1 89 ? -16.567 5.147 1.088 1.00 54.16 89 LEU A N 1
ATOM 616 C CA . LEU A 1 89 ? -17.444 4.230 1.809 1.00 54.16 89 LEU A CA 1
ATOM 617 C C . LEU A 1 89 ? -18.546 5.090 2.423 1.00 54.16 89 LEU A C 1
ATOM 619 O O . LEU A 1 89 ? -18.251 5.997 3.205 1.00 54.16 89 LEU A O 1
ATOM 623 N N . ALA A 1 90 ? -19.787 4.868 1.983 1.00 50.88 90 ALA A N 1
ATOM 624 C CA . ALA A 1 90 ? -20.932 5.572 2.524 1.00 50.88 90 ALA A CA 1
ATOM 625 C C . ALA A 1 90 ? -20.883 5.377 4.035 1.00 50.88 90 ALA A C 1
ATOM 627 O O . ALA A 1 90 ? -20.892 4.245 4.521 1.00 50.88 90 ALA A O 1
ATOM 628 N N . ARG A 1 91 ? -20.741 6.496 4.749 1.00 48.66 91 ARG A N 1
ATOM 629 C CA . ARG A 1 91 ? -20.889 6.582 6.194 1.00 48.66 91 ARG A CA 1
ATOM 630 C C . ARG A 1 91 ? -22.129 5.763 6.537 1.00 48.66 91 ARG A C 1
ATOM 632 O O . ARG A 1 91 ? -23.218 6.110 6.082 1.00 48.66 91 ARG A O 1
ATOM 639 N N . SER A 1 92 ? -21.972 4.664 7.273 1.00 47.06 92 SER A N 1
ATOM 640 C CA . SER A 1 92 ? -23.107 4.091 7.987 1.00 47.06 92 SER A CA 1
ATOM 641 C C . SER A 1 92 ? -23.489 5.116 9.047 1.00 47.06 92 SER A C 1
ATOM 643 O O . SER A 1 92 ? -23.102 5.008 10.205 1.00 47.06 92 SER A O 1
ATOM 645 N N . ASP A 1 93 ? -24.230 6.140 8.627 1.00 52.41 93 ASP A N 1
ATOM 646 C CA . ASP A 1 93 ? -25.223 6.777 9.470 1.00 52.41 93 ASP A CA 1
ATOM 647 C C . ASP A 1 93 ? -26.300 5.713 9.703 1.00 52.41 93 ASP A C 1
ATOM 649 O O . ASP A 1 93 ? -27.356 5.688 9.073 1.00 52.41 93 ASP A O 1
ATOM 653 N N . SER A 1 94 ? -25.993 4.769 10.589 1.00 42.56 94 SER A N 1
ATOM 654 C CA . SER A 1 94 ? -27.032 4.051 11.301 1.00 42.56 94 SER A CA 1
ATOM 655 C C . SER A 1 94 ? -27.466 4.987 12.414 1.00 42.56 94 SER A C 1
ATOM 657 O O . SER A 1 94 ? -26.807 5.120 13.441 1.00 42.56 94 SER A O 1
ATOM 659 N N . ALA A 1 95 ? -28.525 5.719 12.094 1.00 46.16 95 ALA A N 1
ATOM 660 C CA . ALA A 1 95 ? -29.297 6.540 12.995 1.00 46.16 95 ALA A CA 1
ATOM 661 C C . ALA A 1 95 ? -29.766 5.756 14.235 1.00 46.16 95 ALA A C 1
ATOM 663 O O . ALA A 1 95 ? -30.031 4.555 14.143 1.00 46.16 95 ALA A O 1
ATOM 664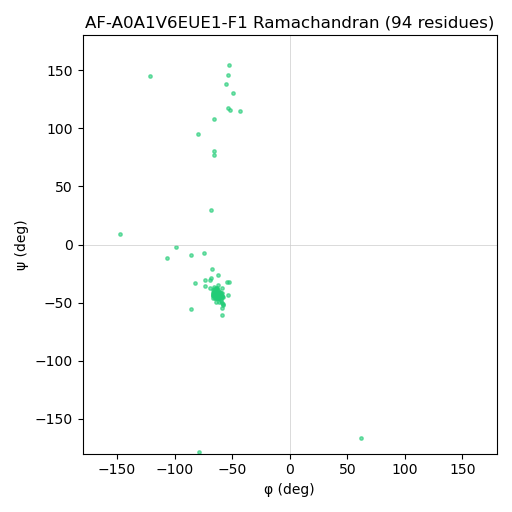 N N . HIS A 1 96 ? -29.978 6.537 15.301 1.00 40.78 96 HIS A N 1
ATOM 665 C CA . HIS A 1 96 ? -30.632 6.253 16.588 1.00 40.78 96 HIS A CA 1
ATOM 666 C C . HIS A 1 96 ? -29.767 5.728 17.735 1.00 40.78 96 HIS A C 1
ATOM 668 O O . HIS A 1 96 ? -29.342 4.555 17.715 1.00 40.78 96 HIS A O 1
#

Sequence (96 aa):
MVLGSGVLFGAVFLSVVASTTALVRHNLPAALWPAGISAFTIVFAGGQIVGPTLVGWIADGPGGLGRGLVFSAGALWLGAALAALQKPLARSDSAH

Radius of gyration: 17.44 Å; Cα contacts (8 Å, |Δi|>4): 23; chains: 1; bounding box: 48×25×45 Å